Protein AF-A0A3D3I522-F1 (afdb_monomer_lite)

Foldseek 3Di:
DKAKDKDWDQDPVPRDIDIDIDIHDPVRVVVVVVVVVLVVQLCPQPCNVVPQPWDWDWDADPVPGIDIDIDHPDVVSVVSNCVSCCVPPVVVDPPRPVVVVVVVVVD

pLDDT: mean 84.39, std 9.26, range [44.03, 94.62]

Structure (mmCIF, N/CA/C/O backbone):
data_AF-A0A3D3I522-F1
#
_entry.id   AF-A0A3D3I522-F1
#
loop_
_atom_site.group_PDB
_atom_site.id
_atom_site.type_symbol
_atom_site.label_atom_id
_atom_site.label_alt_id
_atom_site.label_comp_id
_atom_site.label_asym_id
_atom_site.label_entity_id
_atom_site.label_seq_id
_atom_site.pdbx_PDB_ins_code
_atom_site.Cartn_x
_atom_site.Cartn_y
_atom_site.Cartn_z
_atom_site.occupancy
_atom_site.B_iso_or_equiv
_atom_site.auth_seq_id
_atom_site.auth_comp_id
_atom_site.auth_asym_id
_atom_site.auth_atom_id
_atom_site.pdbx_PDB_model_num
ATOM 1 N N . MET A 1 1 ? 3.999 -6.388 -28.557 1.00 70.31 1 MET A N 1
ATOM 2 C CA . MET A 1 1 ? 4.726 -5.172 -28.984 1.00 70.31 1 MET A CA 1
ATOM 3 C C . MET A 1 1 ? 5.256 -4.492 -27.730 1.00 70.31 1 MET A C 1
ATOM 5 O O . MET A 1 1 ? 4.530 -4.530 -26.742 1.00 70.31 1 MET A O 1
ATOM 9 N N . PRO A 1 2 ? 6.494 -3.970 -27.728 1.00 82.69 2 PRO A N 1
ATOM 10 C CA . PRO A 1 2 ? 7.058 -3.260 -26.580 1.00 82.69 2 PRO A CA 1
ATOM 11 C C . PRO A 1 2 ? 6.401 -1.884 -26.395 1.00 82.69 2 PRO A C 1
ATOM 13 O O . PRO A 1 2 ? 5.953 -1.276 -27.368 1.00 82.69 2 PRO A O 1
ATOM 16 N N . TYR A 1 3 ? 6.343 -1.413 -25.152 1.00 88.25 3 TYR A N 1
ATOM 17 C CA . TYR A 1 3 ? 5.817 -0.096 -24.786 1.00 88.25 3 TYR A CA 1
ATOM 18 C C . TYR A 1 3 ? 6.982 0.869 -24.587 1.00 88.25 3 TYR A C 1
ATOM 20 O O . TYR A 1 3 ? 7.808 0.658 -23.701 1.00 88.25 3 TYR A O 1
ATOM 28 N N . GLU A 1 4 ? 7.068 1.908 -25.411 1.00 92.69 4 GLU A N 1
ATOM 29 C CA . GLU A 1 4 ? 8.147 2.899 -25.352 1.00 92.69 4 GLU A CA 1
ATOM 30 C C . GLU A 1 4 ? 7.784 4.067 -24.431 1.00 92.69 4 GLU A C 1
ATOM 32 O O . GLU A 1 4 ? 6.624 4.473 -24.354 1.00 92.69 4 GLU A O 1
ATOM 37 N N . TYR A 1 5 ? 8.782 4.624 -23.746 1.00 89.62 5 TYR A N 1
ATOM 38 C CA . TYR A 1 5 ? 8.612 5.816 -22.923 1.00 89.62 5 TYR A CA 1
ATOM 39 C C . TYR A 1 5 ? 9.796 6.775 -23.056 1.00 89.62 5 TYR A C 1
ATOM 41 O O . TYR A 1 5 ? 10.934 6.380 -23.322 1.00 89.62 5 TYR A O 1
ATOM 49 N N . GLU A 1 6 ? 9.511 8.049 -22.806 1.00 93.31 6 GLU A N 1
ATOM 50 C CA . GLU A 1 6 ? 10.497 9.112 -22.649 1.00 93.31 6 GLU A CA 1
ATOM 51 C C . GLU A 1 6 ? 10.196 9.866 -21.352 1.00 93.31 6 GLU A C 1
ATOM 53 O O . GLU A 1 6 ? 9.056 10.250 -21.089 1.00 93.31 6 GLU A O 1
ATOM 58 N N . LEU A 1 7 ? 11.218 10.028 -20.520 1.00 90.44 7 LEU A N 1
ATOM 59 C CA . LEU A 1 7 ? 11.135 10.599 -19.186 1.00 90.44 7 LEU A CA 1
ATOM 60 C C . LEU A 1 7 ? 12.069 11.802 -19.131 1.00 90.44 7 LEU A C 1
ATOM 62 O O . LEU A 1 7 ? 13.288 11.651 -19.186 1.00 90.44 7 LEU A O 1
ATOM 66 N N . THR A 1 8 ? 11.488 12.993 -19.030 1.00 91.44 8 THR A N 1
ATOM 67 C CA . THR A 1 8 ? 12.242 14.241 -18.898 1.00 91.44 8 THR A CA 1
ATOM 68 C C . THR A 1 8 ? 12.229 14.671 -17.441 1.00 91.44 8 THR A C 1
ATOM 70 O O . THR A 1 8 ? 11.171 14.922 -16.865 1.00 91.44 8 THR A O 1
ATOM 73 N N . LEU A 1 9 ? 13.412 14.744 -16.844 1.00 89.00 9 LEU A N 1
ATOM 74 C CA . LEU A 1 9 ? 13.644 15.158 -15.468 1.00 89.00 9 LEU A CA 1
ATOM 75 C C . LEU A 1 9 ? 14.299 16.537 -15.485 1.00 89.00 9 LEU A C 1
ATOM 77 O O . LEU A 1 9 ? 15.328 16.719 -16.130 1.00 89.00 9 LEU A O 1
ATOM 81 N N . THR A 1 10 ? 13.735 17.492 -14.753 1.00 92.00 10 THR A N 1
ATOM 82 C CA . THR A 1 10 ? 14.353 18.806 -14.546 1.00 92.00 10 THR A CA 1
ATOM 83 C C . THR A 1 10 ? 15.006 18.838 -13.171 1.00 92.00 10 THR A C 1
ATOM 85 O O . THR A 1 10 ? 14.335 18.647 -12.155 1.00 92.00 10 THR A O 1
ATOM 88 N N . ILE A 1 11 ? 16.316 19.074 -13.122 1.00 89.00 11 ILE A N 1
ATOM 89 C CA . ILE A 1 11 ? 17.052 19.231 -11.867 1.00 89.00 11 ILE A CA 1
ATOM 90 C C . ILE A 1 11 ? 16.870 20.676 -11.400 1.00 89.00 11 ILE A C 1
ATOM 92 O O . ILE A 1 11 ? 17.436 21.597 -11.983 1.00 89.00 11 ILE A O 1
ATOM 96 N N . ASN A 1 12 ? 16.080 20.880 -10.342 1.00 88.31 12 ASN A N 1
ATOM 97 C CA . ASN A 1 12 ? 15.727 22.219 -9.851 1.00 88.31 12 ASN A CA 1
ATOM 98 C C . ASN A 1 12 ? 16.945 23.085 -9.481 1.00 88.31 12 ASN A C 1
ATOM 100 O O . ASN A 1 12 ? 16.899 24.297 -9.668 1.00 88.31 12 ASN A O 1
ATOM 104 N N . ASP A 1 13 ? 18.028 22.471 -8.999 1.00 86.06 13 ASP A N 1
ATOM 105 C CA . ASP A 1 13 ? 19.223 23.191 -8.540 1.00 86.06 13 ASP A CA 1
ATOM 106 C C . ASP A 1 13 ? 20.105 23.703 -9.692 1.00 86.06 13 ASP A C 1
ATOM 108 O O . ASP A 1 13 ? 20.777 24.723 -9.547 1.00 86.06 13 ASP A O 1
ATOM 112 N N . THR A 1 14 ? 20.116 23.016 -10.840 1.00 86.38 14 THR A N 1
ATOM 113 C CA . THR A 1 14 ? 20.959 23.366 -12.000 1.00 86.38 14 THR A CA 1
ATOM 114 C C . THR A 1 14 ? 20.158 23.883 -13.195 1.00 86.38 14 THR A C 1
ATOM 116 O O . THR A 1 14 ? 20.738 24.441 -14.124 1.00 86.38 14 THR A O 1
ATOM 119 N N . GLY A 1 15 ? 18.832 23.707 -13.192 1.00 84.25 15 GLY A N 1
ATOM 120 C CA . GLY A 1 15 ? 17.952 23.990 -14.330 1.00 84.25 15 GLY A CA 1
ATOM 121 C C . GLY A 1 15 ? 18.156 23.041 -15.516 1.00 84.25 15 GLY A C 1
ATOM 122 O O . GLY A 1 15 ? 17.590 23.263 -16.585 1.00 84.25 15 GLY A O 1
ATOM 123 N N . GLU A 1 16 ? 18.976 22.002 -15.352 1.00 89.69 16 GLU A N 1
ATOM 124 C CA . GLU A 1 16 ? 19.298 21.053 -16.408 1.00 89.69 16 GLU A CA 1
ATOM 125 C C . GLU A 1 16 ? 18.139 20.079 -16.632 1.00 89.69 16 GLU A C 1
ATOM 127 O O . GLU A 1 16 ? 17.552 19.552 -15.683 1.00 89.69 16 GLU A O 1
ATOM 132 N N . ASN A 1 17 ? 17.831 19.824 -17.904 1.00 89.44 17 ASN A N 1
ATOM 133 C CA . ASN A 1 17 ? 16.868 18.810 -18.309 1.00 89.44 17 ASN A CA 1
ATOM 134 C C . ASN A 1 17 ? 17.605 17.549 -18.751 1.00 89.44 17 ASN A C 1
ATOM 136 O O . ASN A 1 17 ? 18.337 17.563 -19.740 1.00 89.44 17 ASN A O 1
ATOM 140 N N . VAL A 1 18 ? 17.355 16.447 -18.055 1.00 91.62 18 VAL A N 1
ATOM 141 C CA . VAL A 1 18 ? 17.845 15.120 -18.412 1.00 91.62 18 VAL A CA 1
ATOM 142 C C . VAL A 1 18 ? 16.687 14.348 -19.034 1.00 91.62 18 VAL A C 1
ATOM 144 O O . VAL A 1 18 ? 15.683 14.109 -18.370 1.00 91.62 18 VAL A O 1
ATOM 147 N N . SER A 1 19 ? 16.815 13.961 -20.305 1.00 91.44 19 SER A N 1
ATOM 148 C CA . SER A 1 19 ? 15.866 13.043 -20.949 1.00 91.44 19 SER A CA 1
ATOM 149 C C . SER A 1 19 ? 16.420 11.622 -20.919 1.00 91.44 19 SER A C 1
ATOM 151 O O . SER A 1 19 ? 17.588 11.395 -21.245 1.00 91.44 19 SER A O 1
ATOM 153 N N . GLN A 1 20 ? 15.577 10.670 -20.531 1.00 92.31 20 GLN A N 1
ATOM 154 C CA . GLN A 1 20 ? 15.850 9.245 -20.629 1.00 92.31 20 GLN A CA 1
ATOM 155 C C . GLN A 1 20 ? 14.777 8.526 -21.432 1.00 92.31 20 GLN A C 1
ATOM 157 O O . GLN A 1 20 ? 13.585 8.755 -21.243 1.00 92.31 20 GLN A O 1
ATOM 162 N N . LYS A 1 21 ? 15.212 7.614 -22.301 1.00 94.50 21 LYS A N 1
ATOM 163 C CA . LYS A 1 21 ? 14.331 6.789 -23.133 1.00 94.50 21 LYS A CA 1
ATOM 164 C C . LYS A 1 21 ? 14.479 5.328 -22.760 1.00 94.50 21 LYS A C 1
ATOM 166 O O . LYS A 1 21 ? 15.581 4.865 -22.477 1.00 94.50 21 LYS A O 1
ATOM 171 N N . GLY A 1 22 ? 13.375 4.599 -22.803 1.00 91.38 22 GLY A N 1
ATOM 172 C CA . GLY A 1 22 ? 13.378 3.169 -22.547 1.00 91.38 22 GLY A CA 1
ATOM 173 C C . GLY A 1 22 ? 12.165 2.474 -23.138 1.00 91.38 22 GLY A C 1
ATOM 174 O O . GLY A 1 22 ? 11.302 3.091 -23.765 1.00 91.38 22 GLY A O 1
ATOM 175 N N . SER A 1 23 ? 12.117 1.162 -22.942 1.00 93.06 23 SER A N 1
ATOM 176 C CA . SER A 1 23 ? 11.009 0.330 -23.390 1.00 93.06 23 SER A CA 1
ATOM 177 C C . SER A 1 23 ? 10.721 -0.765 -22.377 1.00 93.06 23 SER A C 1
ATOM 179 O O . SER A 1 23 ? 11.656 -1.400 -21.887 1.00 93.06 23 SER A O 1
ATOM 181 N N . PHE A 1 24 ? 9.446 -1.041 -22.142 1.00 89.69 24 PHE A N 1
ATOM 182 C CA . PHE A 1 24 ? 8.993 -2.217 -21.411 1.00 89.69 24 PHE A CA 1
ATOM 183 C C . PHE A 1 24 ? 8.598 -3.325 -22.382 1.00 89.69 24 PHE A C 1
ATOM 185 O O . PHE A 1 24 ? 7.970 -3.073 -23.417 1.00 89.69 24 PHE A O 1
ATOM 192 N N . GLN A 1 25 ? 8.932 -4.569 -22.037 1.00 94.62 25 GLN A N 1
ATOM 193 C CA . GLN A 1 25 ? 8.297 -5.711 -22.685 1.00 94.62 25 GLN A CA 1
ATOM 194 C C . GLN A 1 25 ? 6.817 -5.761 -22.290 1.00 94.62 25 GLN A C 1
ATOM 196 O O . GLN A 1 25 ? 6.409 -5.188 -21.280 1.00 94.62 25 GLN A O 1
ATOM 201 N N . ALA A 1 26 ? 5.999 -6.442 -23.093 1.00 89.62 26 ALA A N 1
ATOM 202 C CA . ALA A 1 26 ? 4.560 -6.513 -22.840 1.00 89.62 26 ALA A CA 1
ATOM 203 C C . ALA A 1 26 ? 4.240 -7.118 -21.459 1.00 89.62 26 ALA A C 1
ATOM 205 O O . ALA A 1 26 ? 3.354 -6.622 -20.769 1.00 89.62 26 ALA A O 1
ATOM 206 N N . ASP A 1 27 ? 4.994 -8.133 -21.033 1.00 89.56 27 ASP A N 1
ATOM 207 C CA . ASP A 1 27 ? 4.790 -8.799 -19.740 1.00 89.56 27 ASP A CA 1
ATOM 208 C C . ASP A 1 27 ? 5.162 -7.893 -18.556 1.00 89.56 27 ASP A C 1
ATOM 210 O O . ASP A 1 27 ? 4.428 -7.832 -17.565 1.00 89.56 27 ASP A O 1
ATOM 214 N N . ASP A 1 28 ? 6.251 -7.129 -18.681 1.00 87.44 28 ASP A N 1
ATOM 215 C CA . ASP A 1 28 ? 6.667 -6.154 -17.667 1.00 87.44 28 ASP A CA 1
ATOM 216 C C . ASP A 1 28 ? 5.646 -5.018 -17.549 1.00 87.44 28 ASP A C 1
ATOM 218 O O . ASP A 1 28 ? 5.283 -4.607 -16.447 1.00 87.44 28 ASP A O 1
ATOM 222 N N . TRP A 1 29 ? 5.133 -4.543 -18.688 1.00 89.69 29 TRP A N 1
ATOM 223 C CA . TRP A 1 29 ? 4.099 -3.515 -18.732 1.00 89.69 29 TRP A CA 1
ATOM 224 C C . TRP A 1 29 ? 2.801 -3.985 -18.072 1.00 89.69 29 TRP A C 1
ATOM 226 O O . TRP A 1 29 ? 2.241 -3.285 -17.233 1.00 89.69 29 TRP A O 1
ATOM 236 N N . ASN A 1 30 ? 2.355 -5.201 -18.389 1.00 89.50 30 ASN A N 1
ATOM 237 C CA . ASN A 1 30 ? 1.167 -5.788 -17.773 1.00 89.50 30 ASN A CA 1
ATOM 238 C C . ASN A 1 30 ? 1.344 -5.965 -16.259 1.00 89.50 30 ASN A C 1
ATOM 240 O O . ASN A 1 30 ? 0.414 -5.705 -15.498 1.00 89.50 30 ASN A O 1
ATOM 244 N N . SER A 1 31 ? 2.541 -6.358 -15.815 1.00 87.56 31 SER A N 1
ATOM 245 C CA . SER A 1 31 ? 2.867 -6.478 -14.390 1.00 87.56 31 SER A CA 1
ATOM 246 C C . SER A 1 31 ? 2.817 -5.122 -13.682 1.00 87.56 31 SER A C 1
ATOM 248 O O . SER A 1 31 ? 2.264 -5.017 -12.588 1.00 87.56 31 SER A O 1
ATOM 250 N N . LEU A 1 32 ? 3.329 -4.067 -14.324 1.00 87.44 32 LEU A N 1
ATOM 251 C CA . LEU A 1 32 ? 3.240 -2.699 -13.818 1.00 87.44 32 LEU A CA 1
ATOM 252 C C . LEU A 1 32 ? 1.784 -2.217 -13.737 1.00 87.44 32 LEU A C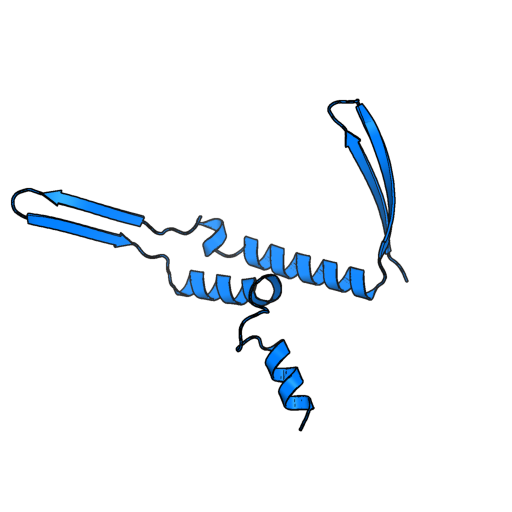 1
ATOM 254 O O . LEU A 1 32 ? 1.393 -1.642 -12.724 1.00 87.44 32 LEU A O 1
ATOM 258 N N . CYS A 1 33 ? 0.967 -2.480 -14.761 1.00 89.50 33 CYS A N 1
ATOM 259 C CA . CYS A 1 33 ? -0.461 -2.157 -14.743 1.00 89.50 33 CYS A CA 1
ATOM 260 C C . CYS A 1 33 ? -1.190 -2.874 -13.600 1.00 89.50 33 CYS A C 1
ATOM 262 O O . CYS A 1 33 ? -1.893 -2.221 -12.835 1.00 89.50 33 CYS A O 1
ATOM 264 N N . ALA A 1 34 ? -0.965 -4.178 -13.426 1.00 88.75 34 ALA A N 1
ATOM 265 C CA . ALA A 1 34 ? -1.565 -4.941 -12.334 1.00 88.75 34 ALA A CA 1
ATOM 266 C C . ALA A 1 34 ? -1.135 -4.406 -10.957 1.00 88.75 34 ALA A C 1
ATOM 268 O O . ALA A 1 34 ? -1.955 -4.273 -10.052 1.00 88.75 34 ALA A O 1
ATOM 269 N N . PHE A 1 35 ? 0.142 -4.044 -10.796 1.00 88.19 35 PHE A N 1
ATOM 270 C CA . PHE A 1 35 ? 0.622 -3.402 -9.573 1.00 88.19 35 PHE A CA 1
ATOM 271 C C . PHE A 1 35 ? -0.114 -2.085 -9.290 1.00 88.19 35 PHE A C 1
ATOM 273 O O . PHE A 1 35 ? -0.538 -1.854 -8.157 1.00 88.19 35 PHE A O 1
ATOM 280 N N . LEU A 1 36 ? -0.285 -1.234 -10.307 1.00 89.50 36 LEU A N 1
ATOM 281 C CA . LEU A 1 36 ? -1.006 0.034 -10.174 1.00 89.50 36 LEU A CA 1
ATOM 282 C C . LEU A 1 36 ? -2.473 -0.181 -9.793 1.00 89.50 36 LEU A C 1
ATOM 284 O O . LEU A 1 36 ? -2.973 0.534 -8.928 1.00 89.50 36 LEU A O 1
ATOM 288 N N . GLU A 1 37 ? -3.136 -1.180 -10.378 1.00 91.44 37 GLU A N 1
ATOM 289 C CA . GLU A 1 37 ? -4.505 -1.556 -10.012 1.00 91.44 37 GLU A CA 1
ATOM 290 C C . GLU A 1 37 ? -4.593 -1.950 -8.534 1.00 91.44 37 GLU A C 1
ATOM 292 O O . GLU A 1 37 ? -5.403 -1.382 -7.804 1.00 91.44 37 GLU A O 1
ATOM 297 N N . TYR A 1 38 ? -3.715 -2.839 -8.055 1.00 89.38 38 TYR A N 1
ATOM 298 C CA . TYR A 1 38 ? -3.687 -3.225 -6.639 1.00 89.38 38 TYR A CA 1
ATOM 299 C C . TYR A 1 38 ? -3.382 -2.045 -5.708 1.00 89.38 38 TYR A C 1
ATOM 301 O O . TYR A 1 38 ? -3.966 -1.943 -4.625 1.00 89.38 38 TYR A O 1
ATOM 309 N N . ALA A 1 39 ? -2.474 -1.152 -6.109 1.00 88.75 39 ALA A N 1
ATOM 310 C CA . ALA A 1 39 ? -2.119 0.027 -5.329 1.00 88.75 39 ALA A CA 1
ATOM 311 C C . ALA A 1 39 ? -3.293 1.015 -5.225 1.00 88.75 39 ALA A C 1
ATOM 313 O O . ALA A 1 39 ? -3.582 1.502 -4.129 1.00 88.75 39 ALA A O 1
ATOM 314 N N . ASP A 1 40 ? -4.003 1.271 -6.325 1.00 92.06 40 ASP A N 1
ATOM 315 C CA . ASP A 1 40 ? -5.195 2.123 -6.324 1.00 92.06 40 ASP A CA 1
ATOM 316 C C . ASP A 1 40 ? -6.311 1.511 -5.466 1.00 92.06 40 ASP A C 1
ATOM 318 O O . ASP A 1 40 ? -6.916 2.176 -4.620 1.00 92.06 40 ASP A O 1
ATOM 322 N N . ASP A 1 41 ? -6.518 0.202 -5.590 1.00 91.81 41 ASP A N 1
ATOM 323 C CA . ASP A 1 41 ? -7.484 -0.544 -4.794 1.00 91.81 41 ASP A CA 1
ATOM 324 C C . ASP A 1 41 ? -7.218 -0.448 -3.284 1.00 91.81 41 ASP A C 1
ATOM 326 O O . ASP A 1 41 ? -8.161 -0.379 -2.480 1.00 91.81 41 ASP A O 1
ATOM 330 N N . LEU A 1 42 ? -5.938 -0.448 -2.902 1.00 91.19 42 LEU A N 1
ATOM 331 C CA . LEU A 1 42 ? -5.463 -0.322 -1.529 1.00 91.19 42 LEU A CA 1
ATOM 332 C C . LEU A 1 42 ? -5.654 1.097 -0.980 1.00 91.19 42 LEU A C 1
ATOM 334 O O . LEU A 1 42 ? -6.198 1.259 0.117 1.00 91.19 42 LEU A O 1
ATOM 338 N N . ILE A 1 43 ? -5.252 2.122 -1.741 1.00 90.44 43 ILE A N 1
ATOM 339 C CA . ILE A 1 43 ? -5.425 3.540 -1.374 1.00 90.44 43 ILE A CA 1
ATOM 340 C C . ILE A 1 43 ? -6.912 3.871 -1.218 1.00 90.44 43 ILE A C 1
ATOM 342 O O . ILE A 1 43 ? -7.301 4.679 -0.373 1.00 90.44 43 ILE A O 1
ATOM 346 N N . ASN A 1 44 ? -7.769 3.194 -1.984 1.00 92.00 44 ASN A N 1
ATOM 347 C CA . ASN A 1 44 ? -9.207 3.375 -1.911 1.00 92.00 44 ASN A CA 1
ATOM 348 C C . ASN A 1 44 ? -9.892 2.688 -0.723 1.00 92.00 44 ASN A C 1
ATOM 350 O O . ASN A 1 44 ? -11.087 2.929 -0.515 1.00 92.00 44 ASN A O 1
ATOM 354 N N . THR A 1 45 ? -9.174 1.894 0.080 1.00 91.62 45 THR A N 1
ATOM 355 C CA . THR A 1 45 ? -9.735 1.291 1.296 1.00 91.62 45 THR A CA 1
ATOM 356 C C . THR A 1 45 ? -10.108 2.342 2.332 1.00 91.62 45 THR A C 1
ATOM 358 O O . THR A 1 45 ? -9.424 3.348 2.528 1.00 91.62 45 THR A O 1
ATOM 361 N N . LYS A 1 46 ? -11.193 2.072 3.060 1.00 89.50 46 LYS A N 1
ATOM 362 C CA . LYS A 1 46 ? -11.649 2.927 4.156 1.00 89.50 46 LYS A CA 1
ATOM 363 C C . LYS A 1 46 ? -10.583 3.089 5.242 1.00 89.50 46 LYS A C 1
ATOM 365 O O . LYS A 1 46 ? -10.384 4.184 5.749 1.00 89.50 46 LYS A O 1
ATOM 370 N N . PHE A 1 47 ? -9.852 2.017 5.541 1.00 88.81 47 PHE A N 1
ATOM 371 C CA . PHE A 1 47 ? -8.777 2.022 6.529 1.00 88.81 47 PHE A CA 1
ATOM 372 C C . PHE A 1 47 ? -7.677 3.058 6.229 1.00 88.81 47 PHE A C 1
ATOM 374 O O . PHE A 1 47 ? -7.244 3.765 7.141 1.00 88.81 47 PHE A O 1
ATOM 381 N N . VAL A 1 48 ? -7.263 3.178 4.959 1.00 87.19 48 VAL A N 1
ATOM 382 C CA . VAL A 1 48 ? -6.263 4.164 4.512 1.00 87.19 48 VAL A CA 1
ATOM 383 C C . VAL A 1 48 ? -6.865 5.567 4.461 1.00 87.19 48 VAL A C 1
ATOM 385 O O . VAL A 1 48 ? -6.268 6.502 4.991 1.00 87.19 48 VAL A O 1
ATOM 388 N N . LYS A 1 49 ? -8.067 5.715 3.888 1.00 90.25 49 LYS A N 1
ATOM 389 C CA . LYS A 1 49 ? -8.758 7.011 3.765 1.00 90.25 49 LYS A CA 1
ATOM 390 C C . LYS A 1 49 ? -9.049 7.672 5.113 1.00 90.25 49 LYS A C 1
ATOM 392 O O . LYS A 1 49 ? -8.890 8.882 5.242 1.00 90.25 49 LYS A O 1
ATOM 397 N N . ASP A 1 50 ? -9.424 6.881 6.114 1.00 86.94 50 ASP A N 1
ATOM 398 C CA . ASP A 1 50 ? -9.788 7.372 7.446 1.00 86.94 50 ASP A CA 1
ATOM 399 C C . ASP A 1 50 ? -8.566 7.545 8.376 1.00 86.94 50 ASP A C 1
ATOM 401 O O . ASP A 1 50 ? -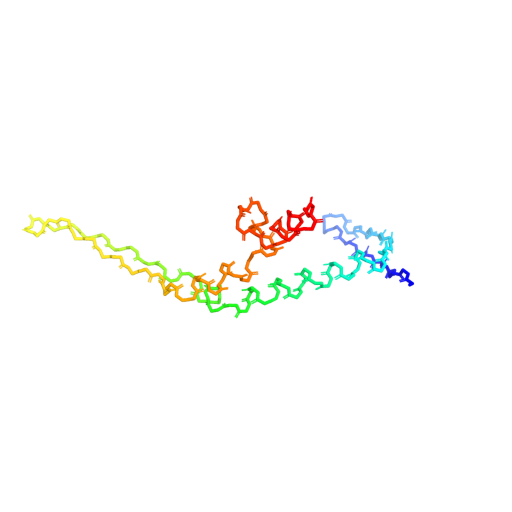8.716 7.975 9.522 1.00 86.94 50 ASP A O 1
ATOM 405 N N . GLY A 1 51 ? -7.354 7.220 7.905 1.00 77.06 51 GLY A N 1
ATOM 406 C CA . GLY A 1 51 ? -6.103 7.491 8.616 1.00 77.06 51 GLY A CA 1
ATOM 407 C C . GLY A 1 51 ? -5.852 6.618 9.849 1.00 77.06 51 GLY A C 1
ATOM 408 O O . GLY A 1 51 ? -5.308 7.116 10.830 1.00 77.06 51 GLY A O 1
ATOM 409 N N . MET A 1 52 ? -6.241 5.335 9.810 1.00 71.56 52 MET A N 1
ATOM 410 C CA . MET A 1 52 ? -6.077 4.360 10.904 1.00 71.56 52 MET A CA 1
ATOM 411 C C . MET A 1 52 ? -6.566 4.901 12.266 1.00 71.56 52 MET A C 1
ATOM 413 O O . MET A 1 52 ? -5.766 5.331 13.099 1.00 71.56 52 MET A O 1
ATOM 417 N N . PRO A 1 53 ? -7.884 4.861 12.548 1.00 66.38 53 PRO A N 1
ATOM 418 C CA . PRO A 1 53 ? -8.479 5.474 13.736 1.00 66.38 53 PRO A CA 1
ATOM 419 C C . PRO A 1 53 ? -8.233 4.651 15.017 1.00 66.38 53 PRO A C 1
ATOM 421 O O . PRO A 1 53 ? -9.173 4.219 15.682 1.00 66.38 53 PRO A O 1
ATOM 424 N N . ALA A 1 54 ? -6.970 4.439 15.385 1.00 68.25 54 ALA A N 1
ATOM 425 C CA . ALA A 1 54 ? -6.571 3.909 16.679 1.00 68.25 54 ALA A CA 1
ATOM 426 C C . ALA A 1 54 ? -6.339 5.074 17.652 1.00 68.25 54 ALA A C 1
ATOM 428 O O . ALA A 1 54 ? -5.576 5.995 17.366 1.00 68.25 54 ALA A O 1
ATOM 429 N N . LYS A 1 55 ? -7.001 5.059 18.812 1.00 74.38 55 LYS A N 1
ATOM 430 C CA . LYS A 1 55 ? -6.761 6.039 19.883 1.00 74.38 55 LYS A CA 1
ATOM 431 C C . LYS A 1 55 ? -6.485 5.316 21.186 1.00 74.38 55 LYS A C 1
ATOM 433 O O . LYS A 1 55 ? -7.289 4.494 21.611 1.00 74.38 55 LYS A O 1
ATOM 438 N N . LEU A 1 56 ? -5.385 5.667 21.836 1.00 78.81 56 LEU A N 1
ATOM 439 C CA . LEU A 1 56 ? -5.074 5.244 23.194 1.00 78.81 56 LEU A CA 1
ATOM 440 C C . LEU A 1 56 ? -5.195 6.461 24.110 1.00 78.81 56 LEU A C 1
ATOM 442 O O . LEU A 1 56 ? -4.572 7.490 23.861 1.00 78.81 56 LEU A O 1
ATOM 446 N N . ASN A 1 57 ? -6.013 6.354 25.149 1.00 79.19 57 ASN A N 1
ATOM 447 C CA . ASN A 1 57 ? -6.178 7.376 26.168 1.00 79.19 57 ASN A CA 1
ATOM 448 C C . ASN A 1 57 ? -5.815 6.767 27.521 1.00 79.19 57 ASN A C 1
ATOM 450 O O . ASN A 1 57 ? -6.420 5.782 27.941 1.00 79.19 57 ASN A O 1
ATOM 454 N N . ILE A 1 58 ? -4.809 7.337 28.174 1.00 83.81 58 ILE A N 1
ATOM 455 C CA . ILE A 1 58 ? -4.351 6.912 29.493 1.00 83.81 58 ILE A CA 1
ATOM 456 C C . ILE A 1 58 ? -4.620 8.074 30.441 1.00 83.81 58 ILE A C 1
ATOM 458 O O . ILE A 1 58 ? -4.096 9.170 30.247 1.00 83.81 58 ILE A O 1
ATOM 462 N N . LYS A 1 59 ? -5.440 7.832 31.461 1.00 82.19 59 LYS A N 1
ATOM 463 C CA . LYS A 1 59 ? -5.687 8.765 32.559 1.00 82.19 59 LYS A CA 1
ATOM 464 C C . LYS A 1 59 ? -5.168 8.158 33.851 1.00 82.19 59 LYS A C 1
ATOM 466 O O . LYS A 1 59 ? -5.321 6.962 34.074 1.00 82.19 59 LYS A O 1
ATOM 471 N N . TRP A 1 60 ? -4.565 8.979 34.698 1.00 75.12 60 TRP A N 1
ATOM 472 C CA . TRP A 1 60 ? -4.169 8.587 36.044 1.00 75.12 60 TRP A CA 1
ATOM 473 C C . TRP A 1 60 ? -4.833 9.530 37.038 1.00 75.12 60 TRP A C 1
ATOM 475 O O . TRP A 1 60 ? -4.624 10.741 36.971 1.00 75.12 60 TRP A O 1
ATOM 485 N N . GLU A 1 61 ? -5.615 8.977 37.954 1.00 85.88 61 GLU A N 1
ATOM 486 C CA . GLU A 1 61 ? -6.285 9.722 39.015 1.00 85.88 61 GLU A CA 1
ATOM 487 C C . GLU A 1 61 ? -5.922 9.124 40.375 1.00 85.88 61 GLU A C 1
ATOM 489 O O . GLU A 1 61 ? -5.812 7.911 40.543 1.00 85.88 61 GLU A O 1
ATOM 494 N N . GLN A 1 62 ? -5.706 9.995 41.360 1.00 76.81 62 GLN A N 1
ATOM 495 C CA . GLN A 1 62 ? -5.141 9.624 42.660 1.00 76.81 62 GLN A CA 1
ATOM 496 C C . GLN A 1 62 ? -6.054 8.681 43.467 1.00 76.81 62 GLN A C 1
ATOM 498 O O . GLN A 1 62 ? -5.555 7.888 44.260 1.00 76.81 62 GLN A O 1
ATOM 503 N N . GLU A 1 63 ? -7.368 8.739 43.229 1.00 83.44 63 GLU A N 1
ATOM 504 C CA . GLU A 1 63 ? -8.380 7.915 43.907 1.00 83.44 63 GLU A CA 1
ATOM 505 C C . GLU A 1 63 ? -8.804 6.677 43.101 1.00 83.44 63 GLU A C 1
ATOM 507 O O . GLU A 1 63 ? -9.167 5.657 43.681 1.00 83.44 63 GLU A O 1
ATOM 512 N N . SER A 1 64 ? -8.756 6.747 41.768 1.00 77.50 64 SER A N 1
ATOM 513 C CA . SER A 1 64 ? -9.295 5.722 40.861 1.00 77.50 64 SER A CA 1
ATOM 514 C C . SER A 1 64 ? -8.212 4.957 40.079 1.00 77.50 64 SER A C 1
ATOM 516 O O . SER A 1 64 ? -8.524 4.014 39.350 1.00 77.50 64 SER A O 1
ATOM 518 N N . GLY A 1 65 ? -6.934 5.298 40.278 1.00 85.38 65 GLY A N 1
ATOM 519 C CA . GLY A 1 65 ? -5.783 4.621 39.682 1.00 85.38 65 GLY A CA 1
ATOM 520 C C . GLY A 1 65 ? -5.588 4.931 38.194 1.00 85.38 65 GLY A C 1
ATOM 521 O O . GLY A 1 65 ? -6.008 5.973 37.686 1.00 85.38 65 GLY A O 1
ATOM 522 N N . MET A 1 66 ? -4.911 4.024 37.482 1.00 85.94 66 MET A N 1
ATOM 523 C CA . MET A 1 66 ? -4.719 4.125 36.032 1.00 85.94 66 MET A CA 1
ATOM 524 C C . MET A 1 66 ? -5.961 3.642 35.284 1.00 85.94 66 MET A C 1
ATOM 526 O O . MET A 1 66 ? -6.341 2.478 35.393 1.00 85.94 66 MET A O 1
ATOM 530 N N . GLN A 1 67 ? -6.530 4.498 34.442 1.00 83.50 67 GLN A N 1
ATOM 531 C CA . GLN A 1 67 ? -7.557 4.136 33.474 1.00 83.50 67 GLN A CA 1
ATOM 532 C C . GLN A 1 67 ? -6.966 4.150 32.066 1.00 83.50 67 GLN A C 1
ATOM 534 O O . GLN A 1 67 ? -6.447 5.166 31.602 1.00 83.50 67 GLN A O 1
ATOM 539 N N . VAL A 1 68 ? -7.073 3.020 31.370 1.00 83.31 68 VAL A N 1
ATOM 540 C CA . VAL A 1 68 ? -6.640 2.876 29.977 1.00 83.31 68 VAL A CA 1
ATOM 541 C C . VAL A 1 68 ? -7.870 2.647 29.108 1.00 83.31 68 VAL A C 1
ATOM 543 O O . VAL A 1 68 ? -8.581 1.659 29.267 1.00 83.31 68 VAL A O 1
ATOM 546 N N . LEU A 1 69 ? -8.115 3.561 28.173 1.00 84.88 69 LEU A N 1
ATOM 547 C CA . LEU A 1 69 ? -9.168 3.477 27.168 1.00 84.88 69 LEU A CA 1
ATOM 548 C C . LEU A 1 69 ? -8.524 3.369 25.789 1.00 84.88 69 LEU A C 1
ATOM 550 O O . LEU A 1 69 ? -7.904 4.314 25.305 1.00 84.88 69 LEU A O 1
ATOM 554 N N . ALA A 1 70 ? -8.694 2.220 25.142 1.00 83.38 70 ALA A N 1
ATOM 555 C CA . ALA A 1 70 ? -8.258 2.004 23.771 1.00 83.38 70 ALA A CA 1
ATOM 556 C C . ALA A 1 70 ? -9.474 1.948 22.840 1.00 83.38 70 ALA A C 1
ATOM 558 O O . ALA A 1 70 ? -10.386 1.147 23.034 1.00 83.38 70 ALA A O 1
ATOM 559 N N . LYS A 1 71 ? -9.471 2.786 21.803 1.00 82.75 71 LYS A N 1
ATOM 560 C CA . LYS A 1 71 ? -10.340 2.641 20.638 1.00 82.75 71 LYS A CA 1
ATOM 561 C C . LYS A 1 71 ? -9.510 2.008 19.532 1.00 82.75 71 LYS A C 1
ATOM 563 O O . LYS A 1 71 ? -8.626 2.659 18.979 1.00 82.75 71 LYS A O 1
ATOM 568 N N . LEU A 1 72 ? -9.775 0.738 19.260 1.00 84.69 72 LEU A N 1
ATOM 569 C CA . LEU A 1 72 ? -9.161 0.008 18.158 1.00 84.69 72 LEU A CA 1
ATOM 570 C C . LEU A 1 72 ? -9.855 0.366 16.833 1.00 84.69 72 LEU A C 1
ATOM 572 O O . LEU A 1 72 ? -11.027 0.764 16.851 1.00 84.69 72 LEU A O 1
ATOM 576 N N . PRO A 1 73 ? -9.157 0.238 15.691 1.00 84.94 73 PRO A N 1
ATOM 577 C CA . PRO A 1 73 ? -9.804 0.328 14.390 1.00 84.94 73 PRO A CA 1
ATOM 578 C C . PRO A 1 73 ? -10.838 -0.792 14.232 1.00 84.94 73 PRO A C 1
ATOM 580 O O . PRO A 1 73 ? -10.765 -1.828 14.896 1.00 84.94 73 PRO A O 1
ATOM 583 N N . ASN A 1 74 ? -11.8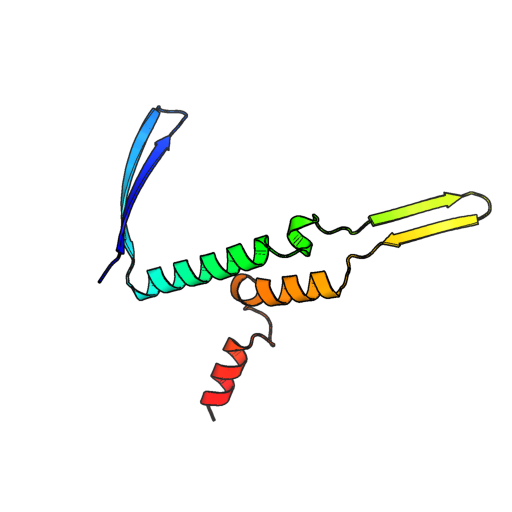03 -0.587 13.337 1.00 89.12 74 ASN A N 1
ATOM 584 C CA . ASN A 1 74 ? -12.711 -1.658 12.954 1.00 89.12 74 ASN A CA 1
ATOM 585 C C . ASN A 1 74 ? -11.909 -2.771 12.262 1.00 89.12 74 ASN A C 1
ATOM 587 O O . ASN A 1 74 ? -11.241 -2.518 11.259 1.00 89.12 74 ASN A O 1
ATOM 591 N N . TRP A 1 75 ? -11.974 -3.987 12.799 1.00 89.94 75 TRP A N 1
ATOM 592 C CA . TRP A 1 75 ? -11.224 -5.119 12.269 1.00 89.94 75 TRP A CA 1
ATOM 593 C C . TRP A 1 75 ? -11.662 -5.523 10.866 1.00 89.94 75 TRP A C 1
ATOM 595 O O . TRP A 1 75 ? -10.806 -5.942 10.098 1.00 89.94 75 TRP A O 1
ATOM 605 N N . ASP A 1 76 ? -12.922 -5.306 10.486 1.00 92.50 76 ASP A N 1
ATOM 606 C CA . ASP A 1 76 ? -13.369 -5.566 9.113 1.00 92.50 76 ASP A CA 1
ATOM 607 C C . ASP A 1 76 ? -12.618 -4.675 8.114 1.00 92.50 76 ASP A C 1
ATOM 609 O O . ASP A 1 76 ? -12.124 -5.143 7.088 1.00 92.50 76 ASP A O 1
ATOM 613 N N . ASP A 1 77 ? -12.451 -3.394 8.458 1.00 91.00 77 ASP A N 1
ATOM 614 C CA . ASP A 1 77 ? -11.728 -2.427 7.629 1.00 91.00 77 ASP A CA 1
ATOM 615 C C . ASP A 1 77 ? -10.228 -2.788 7.549 1.00 91.00 77 ASP A C 1
ATOM 617 O O . ASP A 1 77 ? -9.620 -2.696 6.479 1.00 91.00 77 ASP A O 1
ATOM 621 N N . VAL A 1 78 ? -9.640 -3.264 8.657 1.00 90.56 78 VAL A N 1
ATOM 622 C CA . VAL A 1 78 ? -8.255 -3.775 8.704 1.00 90.56 78 VAL A CA 1
ATOM 623 C C . VAL A 1 78 ? -8.100 -5.028 7.841 1.00 90.56 78 VAL A C 1
ATOM 625 O O . VAL A 1 78 ? -7.139 -5.142 7.083 1.00 90.56 78 VAL A O 1
ATOM 628 N N . THR A 1 79 ? -9.033 -5.974 7.928 1.00 91.69 79 THR A N 1
ATOM 629 C CA . THR A 1 79 ? -8.985 -7.223 7.165 1.00 91.69 79 THR A CA 1
ATOM 630 C C . THR A 1 79 ? -9.086 -6.959 5.672 1.00 91.69 79 THR A C 1
ATOM 632 O O . THR A 1 79 ? -8.292 -7.514 4.915 1.00 91.69 79 THR A O 1
ATOM 635 N N . VAL A 1 80 ? -9.991 -6.075 5.242 1.00 92.81 80 VAL A N 1
ATOM 636 C CA . VAL A 1 80 ? -10.095 -5.660 3.834 1.00 92.81 80 VAL A CA 1
ATOM 637 C C . VAL A 1 80 ? -8.7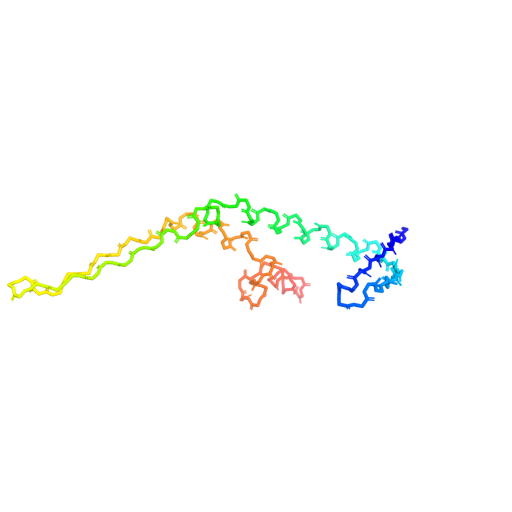86 -5.036 3.352 1.00 92.81 80 VAL A C 1
ATOM 639 O O . VAL A 1 80 ? -8.302 -5.392 2.277 1.00 92.81 80 VAL A O 1
ATOM 642 N N . PHE A 1 81 ? -8.178 -4.155 4.153 1.00 92.38 81 PHE A N 1
ATOM 643 C CA . PHE A 1 81 ? -6.874 -3.574 3.837 1.00 92.38 81 PHE A CA 1
ATOM 644 C C . PHE A 1 81 ? -5.791 -4.644 3.664 1.00 92.38 81 PHE A C 1
ATOM 646 O O . PHE A 1 81 ? -5.128 -4.676 2.631 1.00 92.38 81 PHE A O 1
ATOM 653 N N . LEU A 1 82 ? -5.642 -5.557 4.628 1.00 91.06 82 LEU A N 1
ATOM 654 C CA . LEU A 1 82 ? -4.634 -6.620 4.567 1.00 91.06 82 LEU A CA 1
ATOM 655 C C . LEU A 1 82 ? -4.847 -7.542 3.363 1.00 91.06 82 LEU A C 1
ATOM 657 O O . LEU A 1 82 ? -3.883 -7.940 2.710 1.00 91.06 82 LEU A O 1
ATOM 661 N N . HIS A 1 83 ? -6.104 -7.840 3.026 1.00 90.31 83 HIS A N 1
ATOM 662 C CA . HIS A 1 83 ? -6.428 -8.653 1.860 1.00 90.31 83 HIS A CA 1
ATOM 663 C C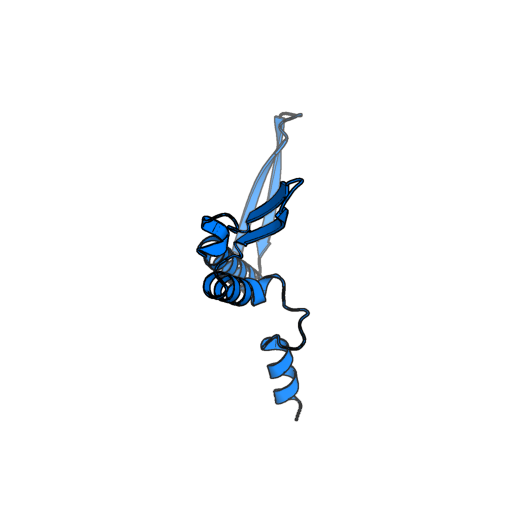 . HIS A 1 83 ? -5.983 -7.991 0.553 1.00 90.31 83 HIS A C 1
ATOM 665 O O . HIS A 1 83 ? -5.425 -8.673 -0.307 1.00 90.31 83 HIS A O 1
ATOM 671 N N . LYS A 1 84 ? -6.190 -6.675 0.422 1.00 90.50 84 LYS A N 1
ATOM 672 C CA . LYS A 1 84 ? -5.754 -5.889 -0.741 1.00 90.50 84 LYS A CA 1
ATOM 673 C C . LYS A 1 84 ? -4.250 -5.599 -0.753 1.00 90.50 84 LYS A C 1
ATOM 675 O O . LYS A 1 84 ? -3.670 -5.469 -1.820 1.00 90.50 84 LYS A O 1
ATOM 680 N N . PHE A 1 85 ? -3.603 -5.538 0.411 1.00 90.19 85 PHE A N 1
ATOM 681 C CA . PHE A 1 85 ? -2.154 -5.330 0.534 1.00 90.19 85 PHE A CA 1
ATOM 682 C C . PHE A 1 85 ? -1.341 -6.583 0.183 1.00 90.19 85 PHE A C 1
ATOM 684 O O . PHE A 1 85 ? -0.146 -6.513 -0.113 1.00 90.19 85 PHE A O 1
ATOM 691 N N . ARG A 1 86 ? -1.988 -7.751 0.212 1.00 88.25 86 ARG A N 1
ATOM 692 C CA . ARG A 1 86 ? -1.344 -9.047 0.030 1.00 88.25 86 ARG A CA 1
ATOM 693 C C . ARG A 1 86 ? -0.427 -9.169 -1.199 1.00 88.25 86 ARG A C 1
ATOM 695 O O . ARG A 1 86 ? 0.705 -9.603 -0.995 1.00 88.25 86 ARG A O 1
ATOM 702 N N . PRO A 1 87 ? -0.853 -8.792 -2.422 1.00 84.81 87 PRO A N 1
ATOM 703 C CA . PRO A 1 87 ? -0.009 -8.866 -3.617 1.00 84.81 87 PRO A CA 1
ATOM 704 C C . PRO A 1 87 ? 1.137 -7.842 -3.656 1.00 84.81 87 PRO A C 1
ATOM 706 O O . PRO A 1 87 ? 1.924 -7.890 -4.587 1.00 84.81 87 PRO A O 1
ATOM 709 N N . ILE A 1 88 ? 1.221 -6.909 -2.698 1.00 85.75 88 ILE A N 1
ATOM 710 C CA . ILE A 1 88 ? 2.220 -5.826 -2.689 1.00 85.75 88 ILE A CA 1
ATOM 711 C C . ILE A 1 88 ? 3.302 -6.063 -1.629 1.00 85.75 88 ILE A C 1
ATOM 713 O O . ILE A 1 88 ? 4.471 -5.772 -1.863 1.00 85.75 88 ILE A O 1
ATOM 717 N N . GLY A 1 89 ? 2.926 -6.544 -0.438 1.00 83.12 89 GLY A N 1
ATOM 718 C CA . GLY A 1 89 ? 3.862 -6.607 0.693 1.00 83.12 89 GLY A CA 1
ATOM 719 C C . GLY A 1 89 ? 3.783 -7.848 1.574 1.00 83.12 89 GLY A C 1
ATOM 720 O O . GLY A 1 89 ? 4.631 -8.004 2.450 1.00 83.12 89 GLY A O 1
ATOM 721 N N . LEU A 1 90 ? 2.815 -8.747 1.358 1.00 84.50 90 LEU A N 1
ATOM 722 C CA . LEU A 1 90 ? 2.656 -9.970 2.168 1.00 84.50 90 LEU A CA 1
ATOM 723 C C . LEU A 1 90 ? 2.991 -11.247 1.391 1.00 84.50 90 LEU A C 1
ATOM 725 O O . LEU A 1 90 ? 2.605 -12.350 1.778 1.00 84.50 90 LEU A O 1
ATOM 729 N N . GLU A 1 91 ? 3.748 -11.124 0.305 1.00 82.06 91 GLU A N 1
ATOM 730 C CA . GLU A 1 91 ? 4.191 -12.268 -0.493 1.00 82.06 91 GLU A CA 1
ATOM 731 C C . GLU A 1 91 ? 5.065 -13.244 0.310 1.00 82.06 91 GLU A C 1
ATOM 733 O O . GLU A 1 91 ? 5.130 -14.438 0.008 1.00 82.06 91 GLU A O 1
ATOM 738 N N . SER A 1 92 ? 5.744 -12.760 1.356 1.00 84.06 92 SER A N 1
ATOM 739 C CA . SER A 1 92 ? 6.608 -13.560 2.229 1.00 84.06 92 SER A CA 1
ATOM 740 C C . SER A 1 92 ? 5.829 -14.510 3.148 1.00 84.06 92 SER A C 1
ATOM 742 O O . SER A 1 92 ? 6.398 -15.513 3.583 1.00 84.06 92 SER A O 1
ATOM 744 N N . GLU A 1 93 ? 4.531 -14.285 3.359 1.00 84.69 93 GLU A N 1
ATOM 745 C CA . GLU A 1 93 ? 3.707 -15.108 4.241 1.00 84.69 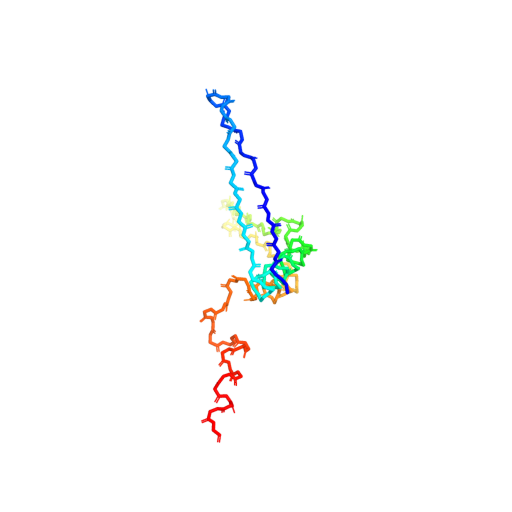93 GLU A CA 1
ATOM 746 C C . GLU A 1 93 ? 3.547 -16.546 3.735 1.00 84.69 93 GLU A C 1
ATOM 748 O O . GLU A 1 93 ? 3.442 -16.815 2.535 1.00 84.69 93 GLU A O 1
ATOM 753 N N . SER A 1 94 ? 3.477 -17.495 4.672 1.00 81.38 94 SER A N 1
ATOM 754 C CA . SER A 1 94 ? 3.253 -18.915 4.369 1.00 81.38 94 SER A CA 1
ATOM 755 C C . SER A 1 94 ? 1.878 -19.186 3.755 1.00 81.38 94 SER A C 1
ATOM 757 O O . SER A 1 94 ? 1.710 -20.171 3.043 1.00 81.38 94 SER A O 1
ATOM 759 N N . THR A 1 95 ? 0.905 -18.307 4.001 1.00 79.75 95 THR A N 1
ATOM 760 C CA . THR A 1 95 ? -0.473 -18.429 3.505 1.00 79.75 95 THR A CA 1
ATOM 761 C C . THR A 1 95 ? -0.725 -17.642 2.215 1.00 79.75 95 THR A C 1
ATOM 763 O O . THR A 1 95 ? -1.870 -17.521 1.779 1.00 79.75 95 THR A O 1
ATOM 766 N N . TYR A 1 96 ? 0.322 -17.112 1.573 1.00 81.38 96 TYR A N 1
ATOM 767 C CA . TYR A 1 96 ? 0.189 -16.443 0.283 1.00 81.38 96 TYR A CA 1
ATOM 768 C C . TYR A 1 96 ? -0.227 -17.441 -0.807 1.00 81.38 96 TYR A C 1
ATOM 770 O O . TYR A 1 96 ? 0.481 -18.406 -1.092 1.00 81.38 96 TYR A O 1
ATOM 778 N N . PHE A 1 97 ? -1.384 -17.203 -1.430 1.00 77.50 97 PHE A N 1
ATOM 779 C CA . PHE A 1 97 ? -2.020 -18.145 -2.356 1.00 77.50 97 PHE A CA 1
ATOM 780 C C . PHE A 1 97 ? -1.092 -18.603 -3.491 1.00 77.50 97 PHE A C 1
ATOM 782 O O . PHE A 1 97 ? -0.987 -19.801 -3.752 1.00 77.50 97 PHE A O 1
ATOM 789 N N . ASN A 1 98 ? -0.341 -17.679 -4.098 1.00 73.44 98 ASN A N 1
ATOM 790 C CA . ASN A 1 98 ? 0.565 -18.008 -5.201 1.00 73.44 98 ASN A CA 1
ATOM 791 C C . ASN A 1 98 ? 1.712 -18.942 -4.776 1.00 73.44 98 ASN A C 1
ATOM 793 O O . ASN A 1 98 ? 2.170 -19.743 -5.585 1.00 73.44 98 ASN A O 1
ATOM 797 N N . LYS A 1 99 ? 2.131 -18.932 -3.501 1.00 73.00 99 LYS A N 1
ATOM 798 C CA . LYS A 1 99 ? 3.070 -19.940 -2.978 1.00 73.00 99 LYS A CA 1
ATOM 799 C C . LYS A 1 99 ? 2.423 -21.315 -2.869 1.00 73.00 99 LYS A C 1
ATOM 801 O O . LYS A 1 99 ? 3.055 -22.305 -3.215 1.00 73.00 99 LYS A O 1
ATOM 806 N N . ILE A 1 100 ? 1.174 -21.381 -2.410 1.00 72.75 100 ILE A N 1
ATOM 807 C CA . ILE A 1 100 ? 0.450 -22.643 -2.200 1.00 72.75 100 ILE A CA 1
ATOM 808 C C . ILE A 1 100 ? 0.181 -23.349 -3.535 1.00 72.75 100 ILE A C 1
ATOM 810 O O . ILE A 1 100 ? 0.401 -24.552 -3.636 1.00 72.75 100 ILE A O 1
ATOM 814 N N . VAL A 1 101 ? -0.231 -22.613 -4.572 1.00 73.94 101 VAL A N 1
ATOM 815 C CA . VAL A 1 101 ? -0.536 -23.191 -5.895 1.00 73.94 101 VAL A CA 1
ATOM 816 C C . VAL A 1 101 ? 0.695 -23.828 -6.550 1.00 73.94 101 VAL A C 1
ATOM 818 O O . VAL A 1 101 ? 0.594 -24.877 -7.183 1.00 73.94 101 VAL A O 1
ATOM 821 N N . VAL A 1 102 ? 1.881 -23.249 -6.347 1.00 66.38 102 VAL A N 1
ATOM 822 C CA . VAL A 1 102 ? 3.140 -23.835 -6.839 1.00 66.38 102 VAL A CA 1
ATOM 823 C C . VAL A 1 102 ? 3.453 -25.170 -6.149 1.00 66.38 102 VAL A C 1
ATOM 825 O O . VAL A 1 102 ? 4.044 -26.054 -6.770 1.00 66.38 102 VAL A O 1
ATOM 828 N N . PHE A 1 103 ? 3.047 -25.356 -4.888 1.00 59.34 103 PHE A N 1
ATOM 829 C CA . PHE A 1 103 ? 3.194 -26.642 -4.196 1.00 59.34 103 PHE A CA 1
ATOM 830 C C . PHE A 1 103 ? 2.207 -27.700 -4.697 1.00 59.34 103 PHE A C 1
ATOM 832 O O . PHE A 1 103 ? 2.583 -28.866 -4.805 1.00 59.34 103 PHE A O 1
ATOM 839 N N . SER A 1 104 ? 0.968 -27.328 -5.022 1.00 58.06 104 SER A N 1
ATOM 840 C CA . SER A 1 104 ? -0.058 -28.284 -5.461 1.00 58.06 104 SER A CA 1
ATOM 841 C C . SER A 1 104 ? 0.086 -28.749 -6.913 1.00 58.06 104 SER A C 1
ATOM 843 O O . SER A 1 104 ? -0.501 -29.764 -7.262 1.00 58.06 104 SER A O 1
ATOM 845 N N . GLN A 1 105 ? 0.894 -28.078 -7.740 1.00 55.56 105 GLN A N 1
ATOM 846 C CA . GLN A 1 105 ? 1.226 -28.526 -9.105 1.00 55.56 105 GLN A CA 1
ATOM 847 C C . GLN A 1 105 ? 2.473 -29.430 -9.185 1.00 55.56 105 GLN A C 1
ATOM 849 O O . GLN A 1 105 ? 2.842 -29.872 -10.271 1.00 55.56 105 GLN A O 1
ATOM 854 N N . LYS A 1 106 ? 3.155 -29.679 -8.058 1.00 54.94 106 LYS A N 1
ATOM 855 C CA . LYS A 1 106 ? 4.381 -30.499 -7.982 1.00 54.94 106 LYS A CA 1
ATOM 856 C C . LYS A 1 106 ? 4.159 -31.937 -7.484 1.00 54.94 106 LYS A C 1
ATOM 858 O O . LYS A 1 106 ? 5.145 -32.649 -7.308 1.00 54.94 106 LYS A O 1
ATOM 863 N N . ASN A 1 107 ? 2.911 -32.354 -7.280 1.00 44.03 107 ASN A N 1
ATOM 864 C CA . ASN A 1 107 ? 2.507 -33.731 -6.966 1.00 44.03 107 ASN A CA 1
ATOM 865 C C . ASN A 1 107 ? 1.508 -34.230 -8.010 1.00 44.03 107 ASN A C 1
ATOM 867 O O . ASN A 1 107 ? 1.425 -35.464 -8.175 1.00 44.03 107 ASN A O 1
#

Sequence (107 aa):
MPYEYELTLTINDTGENVSQKGSFQADDWNSLCAFLEYADDLINTKFVKDGMPAKLNIKWEQESGMQVLAKLPNWDDVTVFLHKFRPIGLESESTYFNKIVVFSQKN

Radius of gyration: 23.18 Å; chains: 1; bounding box: 34×58×73 Å

Secondary structure (DSSP, 8-state):
-PEEEEEEEE-TTT-PEEEEEEEE-HHHHHHHHHHHHHHHHHHTSHHHHTT---EEEEEEETTTEEEEEEEPPPHHHHHHHHHHHHHHH-TTSTT-HHHHHHHHT--